Protein AF-A0A847N3Q0-F1 (afdb_monomer_lite)

Foldseek 3Di:
DDDDDDDPCLVVVVVCVVPPPDDDDDDDPPPCPVVSVVVPADPQEAEDDCVDVVLVVVCVVDVPVSCDDPGHYDD

Sequence (75 aa):
MAKYVHRWIESQVSQYLSFMRIVHIRGARQCGKTTLVRQQVKADVLYRTLDDPTTLNSAKQDPVHFLRHQSSTMI

pLDDT: mean 91.26, std 5.46, range [61.84, 97.81]

Secondary structure (DSSP, 8-state):
-PPP---TTHHHHHHHHTT-S-------TTSSHHHHHHHH--TTEEE--TTSHHHHHHHHH-HHHHH--SSEEE-

Structure (mmCIF, N/CA/C/O backbone):
data_AF-A0A847N3Q0-F1
#
_entry.id   AF-A0A847N3Q0-F1
#
loop_
_atom_site.group_PDB
_atom_site.id
_atom_site.type_symbol
_atom_site.label_atom_id
_atom_site.label_alt_id
_atom_site.label_comp_id
_atom_site.label_asym_id
_atom_site.label_entity_id
_atom_site.label_seq_id
_atom_site.pdbx_PDB_ins_code
_atom_site.Cartn_x
_atom_site.Cartn_y
_atom_site.Cartn_z
_atom_site.occupancy
_atom_site.B_iso_or_equiv
_atom_site.auth_seq_id
_atom_site.auth_comp_id
_atom_site.auth_asym_id
_atom_site.auth_atom_id
_atom_site.pdbx_PDB_model_num
ATOM 1 N N . MET A 1 1 ? -3.423 1.949 -24.565 1.00 61.84 1 MET A N 1
ATOM 2 C CA . MET A 1 1 ? -2.834 1.347 -23.346 1.00 61.84 1 MET A CA 1
ATOM 3 C C . MET A 1 1 ? -2.730 -0.155 -23.551 1.00 61.84 1 MET A C 1
ATOM 5 O O . MET A 1 1 ? -3.665 -0.729 -24.093 1.00 61.84 1 MET A O 1
ATOM 9 N N . ALA A 1 2 ? -1.613 -0.782 -23.177 1.00 73.94 2 ALA A N 1
ATOM 10 C CA . ALA A 1 2 ? -1.491 -2.239 -23.243 1.00 73.94 2 ALA A CA 1
ATOM 11 C C . ALA A 1 2 ? -2.447 -2.905 -22.236 1.00 73.94 2 ALA A C 1
ATOM 13 O O . ALA A 1 2 ? -2.658 -2.376 -21.143 1.00 73.94 2 ALA A O 1
ATOM 14 N N . LYS A 1 3 ? -3.028 -4.050 -22.612 1.00 87.88 3 LYS A N 1
ATOM 15 C CA . LYS A 1 3 ? -3.920 -4.848 -21.757 1.00 87.88 3 LYS A CA 1
ATOM 16 C C . LYS A 1 3 ? -3.188 -5.272 -20.478 1.00 87.88 3 LYS A C 1
ATOM 18 O O . LYS A 1 3 ? -2.018 -5.651 -20.535 1.00 87.88 3 LYS A O 1
ATOM 23 N N . TYR A 1 4 ? -3.874 -5.224 -19.335 1.00 90.00 4 TYR A N 1
ATOM 24 C CA . TYR A 1 4 ? -3.320 -5.724 -18.078 1.00 90.00 4 TYR A CA 1
ATOM 25 C C . TYR A 1 4 ? -3.033 -7.229 -18.167 1.00 90.00 4 TYR A C 1
ATOM 27 O O . TYR A 1 4 ? -3.853 -8.000 -18.667 1.00 90.00 4 TYR A O 1
ATOM 35 N N . VAL A 1 5 ? -1.856 -7.631 -17.684 1.00 91.69 5 VAL A N 1
ATOM 36 C CA . VAL A 1 5 ? -1.442 -9.033 -17.595 1.00 91.69 5 VAL A CA 1
ATOM 37 C C . VAL A 1 5 ? -1.526 -9.463 -16.140 1.00 91.69 5 VAL A C 1
ATOM 39 O O . VAL A 1 5 ? -0.771 -8.951 -15.304 1.00 91.69 5 VAL A O 1
ATOM 42 N N . HIS A 1 6 ? -2.418 -10.416 -15.874 1.00 92.69 6 HIS A N 1
ATOM 43 C CA . HIS A 1 6 ? -2.634 -10.958 -14.540 1.00 92.69 6 HIS A CA 1
ATOM 44 C C . HIS A 1 6 ? -1.376 -11.646 -13.996 1.00 92.69 6 HIS A C 1
ATOM 46 O O . HIS A 1 6 ? -0.683 -12.387 -14.698 1.00 92.69 6 HIS A O 1
ATOM 52 N N . ARG A 1 7 ? -1.068 -11.385 -12.727 1.00 92.00 7 ARG A N 1
ATOM 53 C CA . ARG A 1 7 ? 0.038 -11.960 -11.963 1.00 92.00 7 ARG A CA 1
ATOM 54 C C . ARG A 1 7 ? -0.469 -13.143 -11.154 1.00 92.00 7 ARG A C 1
ATOM 56 O O . ARG A 1 7 ? -1.4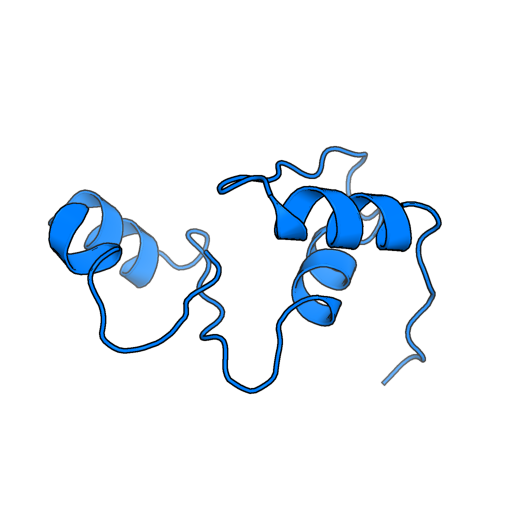85 -13.045 -10.481 1.00 92.00 7 ARG A O 1
ATOM 63 N N . TRP A 1 8 ? 0.300 -14.229 -11.124 1.00 93.06 8 TRP A N 1
ATOM 64 C CA . TRP A 1 8 ? -0.059 -15.430 -10.356 1.00 93.06 8 TRP A CA 1
ATOM 65 C C . TRP A 1 8 ? -0.272 -15.166 -8.859 1.00 93.06 8 TRP A C 1
ATOM 67 O O . TRP A 1 8 ? -1.081 -15.836 -8.233 1.00 93.06 8 TRP A O 1
ATOM 77 N N . ILE A 1 9 ? 0.413 -14.165 -8.297 1.00 94.12 9 ILE A N 1
ATOM 78 C CA . ILE A 1 9 ? 0.320 -13.808 -6.874 1.00 94.12 9 ILE A CA 1
ATOM 79 C C . ILE A 1 9 ? -0.916 -12.954 -6.529 1.00 94.12 9 ILE A C 1
ATOM 81 O O . ILE A 1 9 ? -1.125 -12.643 -5.360 1.00 94.12 9 ILE A O 1
ATOM 85 N N . GLU A 1 10 ? -1.737 -12.550 -7.508 1.00 94.19 10 GLU A N 1
ATOM 86 C CA . GLU A 1 10 ? -2.899 -11.671 -7.282 1.00 94.19 10 GLU A CA 1
ATOM 87 C C . GLU A 1 10 ? -3.837 -12.185 -6.194 1.00 94.19 10 GLU A C 1
ATOM 89 O O . GLU A 1 10 ? -4.136 -11.450 -5.254 1.00 94.19 10 GLU A O 1
ATOM 94 N N . SER A 1 11 ? -4.239 -13.454 -6.275 1.00 94.31 11 SER A N 1
ATOM 95 C CA . SER A 1 11 ? -5.164 -14.058 -5.311 1.00 94.31 11 SER A CA 1
ATOM 96 C C . SER A 1 11 ? -4.605 -14.044 -3.887 1.00 94.31 11 SER A C 1
ATOM 98 O O . SER A 1 11 ? -5.328 -13.736 -2.942 1.00 94.31 11 SER A O 1
ATOM 100 N N . GLN A 1 12 ? -3.304 -14.305 -3.732 1.00 95.44 12 GLN A N 1
ATOM 101 C CA . GLN A 1 12 ? -2.623 -14.284 -2.436 1.00 95.44 12 GLN A CA 1
ATOM 102 C C . GLN A 1 12 ? -2.544 -12.863 -1.867 1.00 95.44 12 GLN A C 1
ATOM 104 O O . GLN A 1 12 ? -2.731 -12.672 -0.667 1.00 95.44 12 GLN A O 1
ATOM 109 N N . VAL A 1 13 ? -2.305 -11.856 -2.715 1.00 94.56 13 VAL A N 1
ATOM 110 C CA . VAL A 1 13 ? -2.305 -10.448 -2.292 1.00 94.56 13 VAL A CA 1
ATOM 111 C C . VAL A 1 13 ? -3.690 -10.038 -1.799 1.00 94.56 13 VAL A C 1
ATOM 113 O O . VAL A 1 13 ? -3.794 -9.494 -0.701 1.00 94.56 13 VAL A O 1
ATOM 116 N N . SER A 1 14 ? -4.754 -10.343 -2.551 1.00 93.00 14 SER A N 1
ATOM 117 C CA . SER A 1 14 ? -6.127 -10.033 -2.131 1.00 93.00 14 SER A CA 1
ATOM 118 C C . SER A 1 14 ? -6.505 -10.765 -0.838 1.00 93.00 14 SER A C 1
ATOM 120 O O . SER A 1 14 ? -7.112 -10.170 0.051 1.00 93.00 14 SER A O 1
ATOM 122 N N . GLN A 1 15 ? -6.096 -12.030 -0.695 1.00 95.31 15 GLN A N 1
ATOM 123 C CA . GLN A 1 15 ? -6.305 -12.806 0.524 1.00 95.31 15 GLN A CA 1
ATOM 124 C C . GLN A 1 15 ? -5.608 -12.155 1.724 1.00 95.31 15 GLN A C 1
ATOM 126 O O . GLN A 1 15 ? -6.248 -11.945 2.751 1.00 95.31 15 GLN A O 1
ATOM 131 N N . TYR A 1 16 ? -4.328 -11.792 1.618 1.00 95.75 16 TYR A N 1
ATOM 132 C CA . TYR A 1 16 ? -3.609 -11.170 2.731 1.00 95.75 16 TYR A CA 1
ATOM 133 C C . TYR A 1 16 ? -4.162 -9.796 3.094 1.00 95.75 16 TYR A C 1
ATOM 135 O O . TYR A 1 16 ? -4.323 -9.517 4.277 1.00 95.75 16 TYR A O 1
ATOM 143 N N . LEU A 1 17 ? -4.542 -8.972 2.117 1.00 91.75 17 LEU A N 1
ATOM 144 C CA . LEU A 1 17 ? -5.168 -7.671 2.378 1.00 91.75 17 LEU A CA 1
ATOM 145 C C . LEU A 1 17 ? -6.505 -7.775 3.132 1.00 91.75 17 LEU A C 1
ATOM 147 O O . LEU A 1 17 ? -6.931 -6.795 3.736 1.00 91.75 17 LEU A O 1
ATOM 151 N N . SER A 1 18 ? -7.167 -8.939 3.127 1.00 92.56 18 SER A N 1
ATOM 152 C CA . SER A 1 18 ? -8.433 -9.123 3.850 1.00 92.56 18 SER A CA 1
ATOM 153 C C . SER A 1 18 ? -8.282 -9.183 5.375 1.00 92.56 18 SER A C 1
ATOM 155 O O . SER A 1 18 ? -9.243 -8.899 6.085 1.00 92.56 18 SER A O 1
ATOM 157 N N . PHE A 1 19 ? -7.094 -9.521 5.891 1.00 94.94 19 PHE A N 1
ATOM 158 C CA . PHE A 1 19 ? -6.861 -9.661 7.336 1.00 94.94 19 PHE A CA 1
ATOM 159 C C . PHE A 1 19 ? -5.546 -9.045 7.830 1.00 94.94 19 PHE A C 1
ATOM 161 O O . PHE A 1 19 ? -5.385 -8.809 9.027 1.00 94.94 19 PHE A O 1
ATOM 168 N N . MET A 1 20 ? -4.596 -8.762 6.938 1.00 94.81 20 MET A N 1
ATOM 169 C CA . MET A 1 20 ? -3.352 -8.080 7.272 1.00 94.81 20 MET A CA 1
ATOM 170 C C . MET A 1 20 ? -3.474 -6.584 7.021 1.00 94.81 20 MET A C 1
ATOM 172 O O . MET A 1 20 ? -3.813 -6.140 5.928 1.00 94.81 20 MET A O 1
ATOM 176 N N . ARG A 1 21 ? -3.095 -5.793 8.028 1.00 89.50 21 ARG A N 1
ATOM 177 C CA . ARG A 1 21 ? -3.012 -4.330 7.908 1.00 89.50 21 ARG A CA 1
ATOM 178 C C . ARG A 1 21 ? -1.913 -3.877 6.943 1.00 89.50 21 ARG A C 1
ATOM 180 O O . ARG A 1 21 ? -1.994 -2.778 6.412 1.00 89.50 21 ARG A O 1
ATOM 187 N N . ILE A 1 22 ? -0.865 -4.685 6.776 1.00 93.00 22 ILE A N 1
ATOM 188 C CA . ILE A 1 22 ? 0.320 -4.363 5.976 1.00 93.00 22 ILE A CA 1
ATOM 189 C C . ILE A 1 22 ? 0.700 -5.598 5.159 1.00 93.00 22 ILE A C 1
ATOM 191 O O . ILE A 1 22 ? 0.885 -6.677 5.718 1.00 93.00 22 ILE A O 1
ATOM 195 N N . VAL A 1 23 ? 0.862 -5.427 3.845 1.00 94.69 23 VAL A N 1
ATOM 196 C CA . VAL A 1 23 ? 1.335 -6.468 2.921 1.00 94.69 23 VAL A CA 1
ATOM 197 C C . VAL A 1 23 ? 2.531 -5.926 2.143 1.00 94.69 23 VAL A C 1
ATOM 199 O O . VAL A 1 23 ? 2.429 -4.908 1.468 1.00 94.69 23 VAL A O 1
ATOM 202 N N . HIS A 1 24 ? 3.671 -6.615 2.215 1.00 95.00 24 HIS A N 1
ATOM 203 C CA . HIS A 1 24 ? 4.890 -6.231 1.500 1.00 95.00 24 HIS A CA 1
ATOM 204 C C . HIS A 1 24 ? 5.118 -7.135 0.282 1.00 95.00 24 HIS A C 1
ATOM 206 O O . HIS A 1 24 ? 5.395 -8.327 0.419 1.00 95.00 24 HIS A O 1
ATOM 212 N N . ILE A 1 25 ? 5.046 -6.561 -0.923 1.00 93.81 25 ILE A N 1
ATOM 213 C CA . ILE A 1 25 ? 5.261 -7.286 -2.183 1.00 93.81 25 ILE A CA 1
ATOM 214 C C . ILE A 1 25 ? 6.729 -7.176 -2.612 1.00 93.81 25 ILE A C 1
ATOM 216 O O . ILE A 1 25 ? 7.187 -6.117 -3.043 1.00 93.81 25 ILE A O 1
ATOM 220 N N . ARG A 1 26 ? 7.462 -8.293 -2.559 1.00 93.94 26 ARG A N 1
ATOM 221 C CA . ARG A 1 26 ? 8.867 -8.385 -2.997 1.00 93.94 26 ARG A CA 1
ATOM 222 C C . ARG A 1 26 ? 9.005 -9.054 -4.364 1.00 93.94 26 ARG A C 1
ATOM 224 O O . ARG A 1 26 ? 8.176 -9.865 -4.759 1.00 93.94 26 ARG A O 1
ATOM 231 N N . GLY A 1 27 ? 10.077 -8.723 -5.083 1.00 92.81 27 GLY A N 1
ATOM 232 C CA . GLY A 1 27 ? 10.413 -9.339 -6.370 1.00 92.81 27 GLY A CA 1
ATOM 233 C C . GLY A 1 27 ? 11.378 -8.498 -7.207 1.00 92.81 27 GLY A C 1
ATOM 234 O O . GLY A 1 27 ? 11.591 -7.316 -6.919 1.00 92.81 27 GLY A O 1
ATOM 235 N N . ALA A 1 28 ? 11.925 -9.100 -8.266 1.00 95.12 28 ALA A N 1
ATOM 236 C CA . ALA A 1 28 ? 12.922 -8.496 -9.154 1.00 95.12 28 ALA A CA 1
ATOM 237 C C . ALA A 1 28 ? 12.509 -7.120 -9.719 1.00 95.12 28 ALA A C 1
ATOM 239 O O . ALA A 1 28 ? 11.327 -6.752 -9.761 1.00 95.12 28 ALA A O 1
ATOM 240 N N . ARG A 1 29 ? 13.485 -6.322 -10.169 1.00 93.81 29 ARG A N 1
ATOM 241 C CA . ARG A 1 29 ? 13.208 -5.048 -10.853 1.00 93.81 29 ARG A CA 1
ATOM 242 C C . ARG A 1 29 ? 12.332 -5.310 -12.089 1.00 93.81 29 ARG A C 1
ATOM 244 O O . ARG A 1 29 ? 12.460 -6.344 -12.728 1.00 93.81 29 ARG A O 1
ATOM 251 N N . GLN A 1 30 ? 11.408 -4.391 -12.385 1.00 91.38 30 GLN A N 1
ATOM 252 C CA . GLN A 1 30 ? 10.543 -4.435 -13.579 1.00 91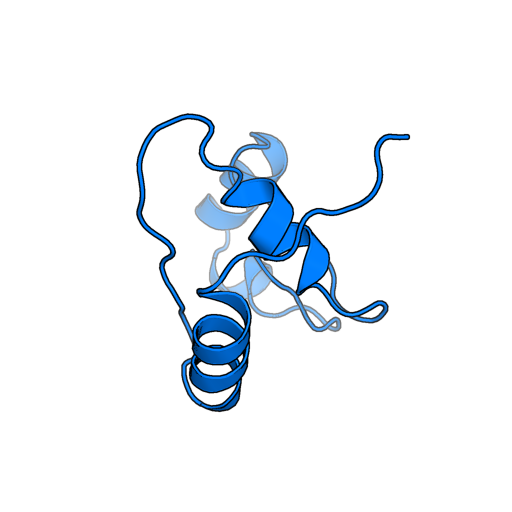.38 30 GLN A CA 1
ATOM 253 C C . GLN A 1 30 ? 9.606 -5.654 -13.719 1.00 91.38 30 GLN A C 1
ATOM 255 O O . GLN A 1 30 ? 8.924 -5.778 -14.729 1.00 91.38 30 GLN A O 1
ATOM 260 N N . CYS A 1 31 ? 9.420 -6.481 -12.683 1.00 92.31 31 CYS A N 1
ATOM 261 C CA . CYS A 1 31 ? 8.416 -7.554 -12.721 1.00 92.31 31 CYS A CA 1
ATOM 262 C C . CYS A 1 31 ? 6.955 -7.075 -12.547 1.00 92.31 31 CYS A C 1
ATOM 264 O O . CYS A 1 31 ? 6.057 -7.895 -12.414 1.00 92.31 31 CYS A O 1
ATOM 266 N N . GLY A 1 32 ? 6.691 -5.761 -12.544 1.00 92.69 32 GLY A N 1
ATOM 267 C CA . GLY A 1 32 ? 5.331 -5.202 -12.504 1.00 92.69 32 GLY A CA 1
ATOM 268 C C . GLY A 1 32 ? 4.657 -5.145 -11.129 1.00 92.69 32 GLY A C 1
ATOM 269 O O . GLY A 1 32 ? 3.433 -5.099 -11.063 1.00 92.69 32 GLY A O 1
ATOM 270 N N . LYS A 1 33 ? 5.433 -5.106 -10.038 1.00 94.75 33 LYS A N 1
ATOM 271 C CA . LYS A 1 33 ? 4.918 -4.976 -8.657 1.00 94.75 33 LYS A CA 1
ATOM 272 C C . LYS A 1 33 ? 4.004 -3.762 -8.481 1.00 94.75 33 LYS A C 1
ATOM 274 O O . LYS A 1 33 ? 2.874 -3.907 -8.039 1.00 94.75 33 LYS A O 1
ATOM 279 N N . THR A 1 34 ? 4.459 -2.578 -8.895 1.00 93.12 34 THR A N 1
ATOM 280 C CA . THR A 1 34 ? 3.668 -1.339 -8.813 1.00 93.12 34 THR A CA 1
ATOM 281 C C . THR A 1 34 ? 2.396 -1.428 -9.654 1.00 93.12 34 THR A C 1
ATOM 283 O O . THR A 1 34 ? 1.354 -0.926 -9.251 1.00 93.12 34 THR A O 1
ATOM 286 N N . THR A 1 35 ? 2.452 -2.108 -10.805 1.00 93.94 35 THR A N 1
ATOM 287 C CA . THR A 1 35 ? 1.267 -2.349 -11.636 1.00 93.94 35 THR A CA 1
ATOM 288 C C . THR A 1 35 ? 0.258 -3.230 -10.908 1.00 93.94 35 THR A C 1
ATOM 290 O O . THR A 1 35 ? -0.918 -2.896 -10.901 1.00 93.94 35 THR A O 1
ATOM 293 N N . LEU A 1 36 ? 0.709 -4.312 -10.265 1.00 94.06 36 LEU A N 1
ATOM 294 C CA . LEU A 1 36 ? -0.143 -5.173 -9.445 1.00 94.06 36 LEU A CA 1
ATOM 295 C C . LEU A 1 36 ? -0.807 -4.393 -8.305 1.00 94.06 36 LEU A C 1
ATOM 297 O O . LEU A 1 36 ? -2.024 -4.440 -8.185 1.00 94.06 36 LEU A O 1
ATOM 301 N N . VAL A 1 37 ? -0.031 -3.636 -7.520 1.00 92.81 37 VAL A N 1
ATOM 302 C CA . VAL A 1 37 ? -0.564 -2.823 -6.410 1.00 92.81 37 VAL A CA 1
ATOM 303 C C . VAL A 1 37 ? -1.656 -1.878 -6.906 1.00 92.81 37 VAL A C 1
ATOM 305 O O . VAL A 1 37 ? -2.749 -1.872 -6.355 1.00 92.81 37 VAL A O 1
ATOM 308 N N . ARG A 1 38 ? -1.406 -1.144 -7.998 1.00 91.56 38 ARG A N 1
ATOM 309 C CA . ARG A 1 38 ? -2.384 -0.201 -8.564 1.00 91.56 38 ARG A CA 1
ATOM 310 C C . ARG A 1 38 ? -3.683 -0.864 -9.023 1.00 91.56 38 ARG A C 1
ATOM 312 O O . ARG A 1 38 ? 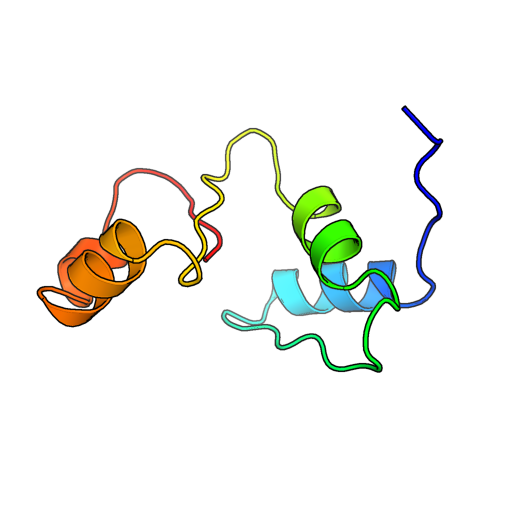-4.721 -0.227 -8.947 1.00 91.56 38 ARG A O 1
ATOM 319 N N . GLN A 1 39 ? -3.641 -2.113 -9.488 1.00 91.81 39 GLN A N 1
ATOM 320 C CA . GLN A 1 39 ? -4.848 -2.849 -9.891 1.00 91.81 39 GLN A CA 1
ATOM 321 C C . GLN A 1 39 ? -5.658 -3.378 -8.699 1.00 91.81 39 GLN A C 1
ATOM 323 O O . GLN A 1 39 ? -6.826 -3.708 -8.863 1.00 91.81 39 GLN A O 1
ATOM 328 N N . GLN A 1 40 ? -5.062 -3.452 -7.505 1.00 89.62 40 GLN A N 1
ATOM 329 C CA . 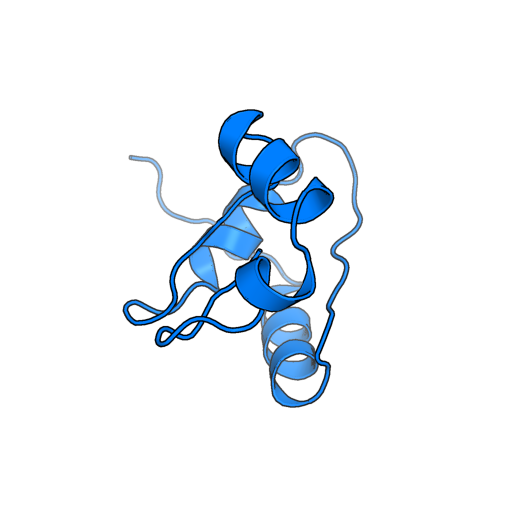GLN A 1 40 ? -5.760 -3.846 -6.276 1.00 89.62 40 GLN A CA 1
ATOM 330 C C . GLN A 1 40 ? -6.431 -2.659 -5.563 1.00 89.62 40 GLN A C 1
ATOM 332 O O . GLN A 1 40 ? -7.205 -2.865 -4.627 1.00 89.62 40 GLN A O 1
ATOM 337 N N . VAL A 1 41 ? -6.146 -1.420 -5.979 1.00 89.56 41 VAL A N 1
ATOM 338 C CA . VAL A 1 41 ? -6.767 -0.218 -5.408 1.00 89.56 41 VAL A CA 1
ATOM 339 C C . VAL A 1 41 ? -8.229 -0.152 -5.846 1.00 89.56 41 VAL A C 1
ATOM 341 O O . VAL A 1 41 ? -8.532 -0.089 -7.037 1.00 89.56 41 VAL A O 1
ATOM 344 N N . LYS A 1 42 ? -9.142 -0.151 -4.873 1.00 87.50 42 LYS A N 1
ATOM 345 C CA . LYS A 1 42 ? -10.576 0.044 -5.118 1.00 87.50 42 LYS A CA 1
ATOM 346 C C . LYS A 1 42 ? -10.872 1.509 -5.454 1.00 87.50 42 LYS A C 1
ATOM 348 O O . LYS A 1 42 ? -10.137 2.399 -5.041 1.00 87.50 42 LYS A O 1
ATOM 353 N N . ALA A 1 43 ? -11.967 1.762 -6.168 1.00 86.06 43 ALA A N 1
ATOM 354 C CA . ALA A 1 43 ? -12.329 3.105 -6.634 1.00 86.06 43 ALA A CA 1
ATOM 355 C C . ALA A 1 43 ? -12.524 4.136 -5.501 1.00 86.06 43 ALA A C 1
ATOM 357 O O . ALA A 1 43 ? -12.320 5.327 -5.712 1.00 86.06 43 ALA A O 1
ATOM 358 N N . ASP A 1 44 ? -12.905 3.679 -4.310 1.00 88.19 44 ASP A N 1
ATOM 359 C CA . ASP A 1 44 ? -13.140 4.473 -3.102 1.00 88.19 44 ASP A CA 1
ATOM 360 C C . ASP A 1 44 ? -11.901 4.600 -2.194 1.00 88.19 44 ASP A C 1
ATOM 362 O O . ASP A 1 44 ? -11.969 5.219 -1.131 1.00 88.19 44 ASP A O 1
ATOM 366 N N . VAL A 1 45 ? -10.766 4.019 -2.597 1.00 89.44 45 VAL A N 1
ATOM 367 C CA . VAL A 1 45 ? -9.515 4.043 -1.835 1.00 89.44 45 VAL A CA 1
ATOM 368 C C . VAL A 1 45 ? -8.561 5.069 -2.431 1.00 89.44 45 VAL A C 1
ATOM 370 O O . VAL A 1 45 ? -8.163 4.987 -3.592 1.00 89.44 45 VAL A O 1
ATOM 373 N N . LEU A 1 46 ? -8.127 6.019 -1.605 1.00 89.62 46 LEU A N 1
ATOM 374 C CA . LEU A 1 46 ? -7.093 6.971 -1.975 1.00 89.62 46 LEU A CA 1
ATOM 375 C C . LEU A 1 46 ? -5.740 6.253 -2.058 1.00 89.62 46 LEU A C 1
ATOM 377 O O . LEU A 1 46 ? -5.237 5.749 -1.057 1.00 89.62 46 LEU A O 1
ATOM 381 N N . TYR A 1 47 ? -5.134 6.221 -3.243 1.00 90.88 47 TYR A N 1
ATOM 382 C CA . TYR A 1 47 ? -3.782 5.695 -3.425 1.00 90.88 47 TYR A CA 1
ATOM 383 C C . TYR A 1 47 ? -2.750 6.804 -3.222 1.00 90.88 47 TYR A C 1
ATOM 385 O O . TYR A 1 47 ? -2.701 7.767 -3.989 1.00 90.88 47 TYR A O 1
ATOM 393 N N . ARG A 1 48 ? -1.918 6.666 -2.192 1.00 91.00 48 ARG A N 1
ATOM 394 C CA . ARG A 1 48 ? -0.760 7.521 -1.922 1.00 91.00 48 ARG A CA 1
ATOM 395 C C . ARG A 1 48 ? 0.510 6.724 -2.175 1.00 91.00 48 ARG A C 1
ATOM 397 O O . ARG A 1 48 ? 0.499 5.506 -2.128 1.00 91.00 48 ARG A O 1
ATOM 404 N N . THR A 1 49 ? 1.599 7.420 -2.469 1.00 92.75 49 THR A N 1
ATOM 405 C CA . THR A 1 49 ? 2.932 6.819 -2.539 1.00 92.75 49 THR A CA 1
ATOM 406 C C . THR A 1 49 ? 3.904 7.703 -1.780 1.00 92.75 49 THR A C 1
ATOM 408 O O . THR A 1 49 ? 3.848 8.928 -1.881 1.00 92.75 49 THR A O 1
ATOM 411 N N . LEU A 1 50 ? 4.812 7.080 -1.035 1.00 94.56 50 LEU A N 1
ATOM 412 C CA . LEU A 1 50 ? 5.920 7.770 -0.376 1.00 94.56 50 LEU A CA 1
ATOM 413 C C . LEU A 1 50 ? 7.072 8.106 -1.343 1.00 94.56 50 LEU A C 1
ATOM 415 O O . LEU A 1 50 ? 8.062 8.695 -0.917 1.00 94.56 50 LEU A O 1
ATOM 419 N N . ASP A 1 51 ? 6.949 7.755 -2.629 1.00 92.75 51 ASP A N 1
ATOM 420 C CA . ASP A 1 51 ? 7.886 8.182 -3.677 1.00 92.75 51 ASP A CA 1
ATOM 421 C C . ASP A 1 51 ? 7.753 9.683 -3.984 1.00 92.75 51 AS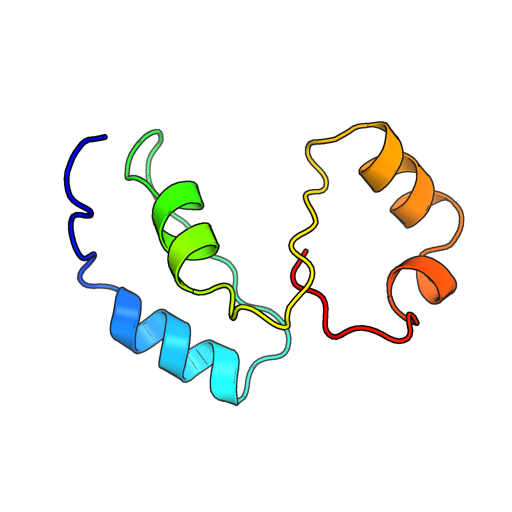P A C 1
ATOM 423 O O . ASP A 1 51 ? 8.703 10.307 -4.455 1.00 92.75 51 ASP A O 1
ATOM 427 N N . ASP A 1 52 ? 6.576 10.268 -3.728 1.00 94.06 52 ASP A N 1
ATOM 428 C CA . ASP A 1 52 ? 6.357 11.706 -3.846 1.00 94.06 52 ASP A CA 1
ATOM 429 C C . ASP A 1 52 ? 6.953 12.434 -2.620 1.00 94.06 52 ASP A C 1
ATOM 431 O O . ASP A 1 52 ? 6.537 12.163 -1.486 1.00 94.06 52 ASP A O 1
ATOM 435 N N . PRO A 1 53 ? 7.902 13.377 -2.803 1.00 96.00 53 PRO A N 1
ATOM 436 C CA . PRO A 1 53 ? 8.577 14.041 -1.687 1.00 96.00 53 PRO A CA 1
ATOM 437 C C . PRO A 1 53 ? 7.631 14.800 -0.751 1.00 96.00 53 PRO A C 1
ATOM 439 O O . PRO A 1 53 ? 7.867 14.847 0.456 1.00 96.00 53 PRO A O 1
ATOM 442 N N . THR A 1 54 ? 6.548 15.372 -1.283 1.00 95.00 54 THR A N 1
ATOM 443 C CA . THR A 1 54 ? 5.545 16.098 -0.489 1.00 95.00 54 THR A CA 1
ATOM 444 C C . THR A 1 54 ? 4.787 15.135 0.422 1.00 95.00 54 THR A C 1
ATOM 446 O O . THR A 1 54 ? 4.664 15.370 1.626 1.00 95.00 54 THR A O 1
ATOM 449 N N . THR A 1 55 ? 4.349 14.004 -0.130 1.00 94.50 55 THR A N 1
ATOM 450 C CA . THR A 1 55 ? 3.661 12.933 0.594 1.00 94.50 55 THR A CA 1
ATOM 451 C C . THR A 1 55 ? 4.573 12.338 1.665 1.00 94.50 55 THR A C 1
ATOM 453 O O . THR A 1 55 ? 4.162 12.226 2.822 1.00 94.50 55 THR A O 1
ATOM 456 N N . LEU A 1 56 ? 5.835 12.055 1.329 1.00 96.94 56 LEU A N 1
ATOM 457 C CA . LEU A 1 56 ? 6.839 11.576 2.280 1.00 96.94 56 LEU A CA 1
ATOM 458 C C . LEU A 1 56 ? 7.075 12.561 3.430 1.00 96.94 56 LEU A C 1
ATOM 460 O O . LEU A 1 56 ? 7.132 12.150 4.589 1.00 96.94 56 LEU A O 1
ATOM 464 N N . ASN A 1 57 ? 7.211 13.853 3.128 1.00 97.38 57 ASN A N 1
ATOM 465 C CA . ASN A 1 57 ? 7.412 14.877 4.151 1.00 97.38 57 ASN A CA 1
ATOM 466 C C . ASN A 1 57 ? 6.196 14.992 5.074 1.00 97.38 57 ASN A C 1
ATOM 468 O O . ASN A 1 57 ? 6.380 15.050 6.287 1.00 97.38 57 ASN A O 1
ATOM 472 N N . SER A 1 58 ? 4.973 14.931 4.537 1.00 94.44 58 SER A N 1
ATOM 473 C CA . SER A 1 58 ? 3.756 14.949 5.361 1.00 94.44 58 SER A CA 1
ATOM 474 C C . SER A 1 58 ? 3.681 13.752 6.317 1.00 94.44 58 SER A C 1
ATOM 476 O O . SER A 1 58 ? 3.394 13.930 7.499 1.00 94.44 58 SER A O 1
ATOM 478 N N . ALA A 1 59 ? 4.048 12.552 5.847 1.00 95.44 59 ALA A N 1
ATOM 479 C CA . ALA A 1 59 ? 4.103 11.348 6.674 1.00 95.44 59 ALA A CA 1
ATOM 480 C C . ALA A 1 59 ? 5.165 11.435 7.781 1.00 95.44 59 ALA A C 1
ATOM 482 O O . ALA A 1 59 ? 4.972 10.888 8.864 1.00 95.44 59 ALA A O 1
ATOM 483 N N . LYS A 1 60 ? 6.289 12.116 7.518 1.00 97.00 60 LYS A N 1
ATOM 484 C CA . LYS A 1 60 ? 7.364 12.323 8.501 1.00 97.00 60 LYS A CA 1
ATOM 485 C C . LYS A 1 60 ? 7.027 13.390 9.542 1.00 97.00 60 LYS A C 1
ATOM 487 O O . LYS A 1 60 ? 7.433 13.243 10.688 1.00 97.00 60 LYS A O 1
ATOM 492 N N . GLN A 1 61 ? 6.346 14.461 9.138 1.00 97.81 61 GLN A N 1
ATOM 493 C CA . GLN A 1 61 ? 6.027 15.597 10.008 1.00 97.81 61 GLN A CA 1
ATOM 494 C C . GLN A 1 61 ? 4.922 15.265 11.013 1.00 97.81 61 GLN A C 1
ATOM 496 O O . GLN A 1 61 ? 5.068 15.576 12.191 1.00 97.81 61 GLN A O 1
ATOM 501 N N . ASP A 1 62 ? 3.848 14.613 10.562 1.00 95.44 62 ASP A N 1
ATOM 502 C CA . ASP A 1 62 ? 2.753 14.176 11.430 1.00 95.44 62 ASP A CA 1
ATOM 503 C C . ASP A 1 62 ? 2.221 12.803 10.975 1.00 95.44 62 ASP A C 1
ATOM 505 O O . ASP A 1 62 ? 1.254 12.715 10.211 1.00 95.44 62 ASP A O 1
ATOM 509 N N . PRO A 1 63 ? 2.839 11.697 11.429 1.00 92.75 63 PRO A N 1
ATOM 510 C CA . PRO A 1 63 ? 2.438 10.349 11.027 1.00 92.75 63 PRO A CA 1
ATOM 511 C C . PRO A 1 63 ? 1.039 9.968 11.528 1.00 92.75 63 PRO A C 1
ATOM 513 O O . PRO A 1 63 ? 0.368 9.135 10.913 1.00 92.75 63 PRO A O 1
ATOM 516 N N . VAL A 1 64 ? 0.579 10.559 12.638 1.00 91.88 64 VAL A N 1
ATOM 517 C CA . VAL A 1 64 ? -0.744 10.263 13.202 1.00 91.88 64 VAL A CA 1
ATOM 518 C C . VAL A 1 64 ? -1.817 10.874 12.317 1.00 91.88 64 VAL A C 1
ATOM 520 O O . VAL A 1 64 ? -2.753 10.171 11.932 1.00 91.88 64 VAL A O 1
ATOM 523 N N . HIS A 1 65 ? -1.670 12.148 11.957 1.00 89.56 65 HIS A N 1
ATOM 524 C CA . HIS A 1 65 ? -2.587 12.816 11.043 1.00 89.56 65 HIS A CA 1
ATOM 525 C C . HIS A 1 65 ? -2.507 12.233 9.628 1.00 89.56 65 HIS A C 1
ATOM 527 O O . HIS A 1 65 ? -3.538 12.041 8.986 1.00 89.56 65 HIS A O 1
ATOM 533 N N . PHE A 1 66 ? -1.309 11.857 9.166 1.00 90.25 66 PHE A N 1
ATOM 534 C CA . PHE A 1 66 ? -1.125 11.222 7.861 1.00 90.25 66 PHE A CA 1
ATOM 535 C C . PHE A 1 66 ? -1.930 9.924 7.707 1.00 90.25 66 PHE A C 1
ATOM 537 O O . PHE A 1 66 ? -2.446 9.666 6.624 1.00 90.25 66 PHE A O 1
ATOM 544 N N . LEU A 1 67 ? -2.057 9.126 8.775 1.00 86.44 67 LEU A N 1
ATOM 545 C CA . LEU A 1 67 ? -2.834 7.879 8.776 1.00 86.44 67 LEU A CA 1
ATOM 546 C C . LEU A 1 67 ? -4.314 8.075 9.149 1.00 86.44 67 LEU A C 1
ATOM 548 O O . LEU A 1 67 ? -5.158 7.269 8.756 1.00 86.44 67 LEU A O 1
ATOM 552 N N . ARG A 1 68 ? -4.645 9.101 9.944 1.00 84.44 68 ARG A N 1
ATOM 553 C CA . ARG A 1 68 ? -6.012 9.392 10.407 1.00 84.44 68 ARG A CA 1
ATOM 554 C C . ARG A 1 68 ? -6.679 10.434 9.512 1.00 84.44 68 ARG A C 1
ATOM 556 O O . ARG A 1 68 ? -6.824 11.594 9.883 1.00 84.44 68 ARG A O 1
ATOM 563 N N . HIS A 1 69 ? -7.142 9.990 8.352 1.00 79.38 69 HIS A N 1
ATOM 564 C CA . HIS A 1 69 ? -7.942 10.780 7.413 1.00 79.38 69 HIS A CA 1
ATOM 565 C C . HIS A 1 69 ? -9.306 10.123 7.158 1.00 79.38 69 HIS A C 1
ATOM 567 O O . HIS A 1 69 ? -9.493 8.932 7.395 1.00 79.38 69 HIS A O 1
ATOM 573 N N . GLN A 1 70 ? -10.260 10.907 6.655 1.00 79.62 70 GLN A N 1
ATOM 574 C CA . GLN A 1 70 ? -11.661 10.496 6.485 1.00 79.62 70 GLN A CA 1
ATOM 575 C C . GLN A 1 70 ? -11.879 9.450 5.378 1.00 79.62 70 GLN A C 1
ATOM 577 O O . GLN A 1 70 ? -12.910 8.785 5.356 1.00 79.62 70 GLN A O 1
ATOM 582 N N . SER A 1 71 ? -10.919 9.298 4.466 1.00 83.12 71 SER A N 1
ATOM 583 C CA . SER A 1 71 ? -10.968 8.328 3.370 1.00 83.12 71 SER A CA 1
ATOM 584 C C . SER A 1 71 ? -10.223 7.043 3.724 1.00 83.12 71 SER A C 1
ATOM 586 O O . SER A 1 71 ? -9.218 7.072 4.436 1.00 83.12 71 SER A O 1
ATOM 588 N N . SER A 1 72 ? -10.668 5.917 3.166 1.00 84.81 72 SER A N 1
ATOM 589 C CA . SER A 1 72 ? -9.848 4.706 3.101 1.00 84.81 72 SER A CA 1
ATOM 590 C C . SER A 1 72 ? -8.626 4.994 2.226 1.00 84.81 72 SER A C 1
ATOM 592 O O . SER A 1 72 ? -8.782 5.487 1.111 1.00 84.81 72 SER A O 1
ATOM 594 N N . THR A 1 73 ? -7.419 4.693 2.705 1.00 86.50 73 THR A N 1
ATOM 595 C CA . THR A 1 73 ? -6.174 4.999 1.981 1.00 86.50 73 THR A CA 1
ATOM 596 C C . THR A 1 73 ? -5.288 3.767 1.901 1.00 86.50 73 THR A C 1
ATOM 598 O O . THR A 1 73 ? -5.136 3.033 2.877 1.00 86.50 73 THR A O 1
ATOM 601 N N . MET A 1 74 ? -4.676 3.572 0.736 1.00 87.75 74 MET A N 1
ATOM 602 C CA . MET A 1 74 ? -3.547 2.671 0.524 1.00 87.75 74 MET A CA 1
ATOM 603 C C . MET A 1 74 ? -2.306 3.533 0.276 1.00 87.75 74 MET A C 1
ATOM 605 O O . MET A 1 74 ? -2.354 4.435 -0.557 1.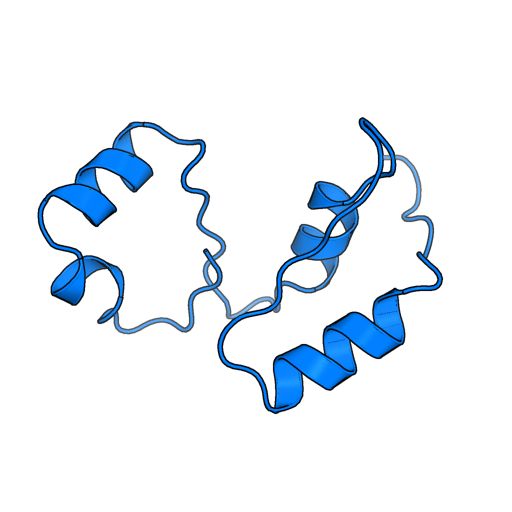00 87.75 74 MET A O 1
ATOM 609 N N . ILE A 1 75 ? -1.231 3.276 1.020 1.00 88.44 75 ILE A N 1
ATOM 610 C CA . ILE A 1 75 ? 0.057 3.989 0.941 1.00 88.44 75 ILE A CA 1
ATOM 611 C C . ILE A 1 75 ? 1.099 3.074 0.296 1.00 88.44 75 ILE A C 1
ATOM 613 O O . ILE A 1 75 ? 1.034 1.853 0.573 1.00 88.44 75 ILE A O 1
#

Radius of gyration: 13.91 Å; chains: 1; bounding box: 26×32×36 Å